Protein AF-A0A7S4FCP1-F1 (afdb_monomer_lite)

Foldseek 3Di:
DWDDWDWDDDPQQKTFLTKIKWFKWWWDQWDQDPVRDTDRDTDIDTPAIFMWTFMAHPLWTKIWTFHFDDPDDDDDDDDDDDDDPPPTDTHDTPDIFTQELPWAWDQDFQKTKIWGWDQDPVGDTDIIIMITGGPGSVVSVVVRVSNNVSHDHD

Radius of gyration: 17.84 Å; chains: 1; bounding box: 44×38×54 Å

Organism: Chrysotila carterae (NCBI:txid13221)

Secondary structure (DSSP, 8-state):
-PPPP--EE-TTSEEEEEEEEEEEEEEES-EE-TTSPEE---EEEEEEEEEEEEEEETTEEEEEEEEB---------------------B-S-SEEEEPPTT--EEEETTEEEEEEEEE-TTS-EEEEEEEEE-SSHHHHHHHHHHHHHTSPP-

pLDDT: mean 82.01, std 18.93, range [35.5, 98.06]

Sequence (154 aa):
SGGVGAAGSGADGTDVVWSGEVKLSVYRTEKRNEEGGVSTEAGWKPIGKGQLRLLRQDDVPFLEFRPVVSEGGSASNEAEDEMSAARTRYGRPVVAARLLPSTTFTVTRKSVQTKLVQADASGKPSLSLYNIPQPSAEQAEQFASLARSCVPAS

Structure (mmCIF, N/CA/C/O backbone):
data_AF-A0A7S4FCP1-F1
#
_entry.id   AF-A0A7S4FCP1-F1
#
loop_
_atom_site.group_PDB
_atom_site.id
_atom_site.type_symbol
_atom_site.label_atom_id
_atom_site.label_alt_id
_atom_site.label_comp_id
_atom_site.label_asym_id
_atom_site.label_entity_id
_atom_site.label_seq_id
_atom_site.pdbx_PDB_ins_code
_atom_site.Cartn_x
_atom_site.Cartn_y
_atom_site.Cartn_z
_atom_site.occupancy
_atom_site.B_iso_or_equiv
_atom_site.auth_seq_id
_atom_site.auth_comp_id
_atom_site.auth_asym_id
_atom_site.auth_atom_id
_atom_site.pdbx_PDB_model_num
ATOM 1 N N . SER A 1 1 ? 6.201 13.832 -12.226 1.00 36.06 1 SER A N 1
ATOM 2 C CA . SER A 1 1 ? 4.748 13.822 -12.473 1.00 36.06 1 SER A CA 1
ATOM 3 C C . SER A 1 1 ? 4.108 12.844 -11.500 1.00 36.06 1 SER A C 1
ATOM 5 O O . SER A 1 1 ? 4.285 11.644 -11.648 1.00 36.06 1 SER A O 1
ATOM 7 N N . GLY A 1 2 ? 3.511 13.356 -10.420 1.00 35.50 2 GLY A N 1
ATOM 8 C CA . GLY A 1 2 ? 2.744 12.568 -9.448 1.00 35.50 2 GLY A CA 1
ATOM 9 C C . GLY A 1 2 ? 1.261 12.701 -9.776 1.00 35.50 2 GLY A C 1
ATOM 10 O O . GLY A 1 2 ? 0.811 13.812 -10.045 1.00 35.50 2 GLY A O 1
ATOM 11 N N . GLY A 1 3 ? 0.552 11.577 -9.863 1.00 37.91 3 GLY A N 1
ATOM 12 C CA . GLY A 1 3 ? -0.822 11.526 -10.360 1.00 37.91 3 GLY A CA 1
ATOM 13 C C . GLY A 1 3 ? -1.849 11.984 -9.326 1.00 37.91 3 GLY A C 1
ATOM 14 O O . GLY A 1 3 ? -1.793 11.577 -8.169 1.00 37.91 3 GLY A O 1
ATOM 15 N N . VAL A 1 4 ? -2.799 12.802 -9.777 1.00 49.97 4 VAL A N 1
ATOM 16 C CA . VAL A 1 4 ? -4.058 13.088 -9.080 1.00 49.97 4 VAL A CA 1
ATOM 17 C C . VAL A 1 4 ? -4.919 11.825 -9.155 1.00 49.97 4 VAL A C 1
ATOM 19 O O . VAL A 1 4 ? -5.032 11.228 -10.226 1.00 49.97 4 VAL A O 1
ATOM 22 N N . GLY A 1 5 ? -5.472 11.380 -8.026 1.00 48.81 5 GLY A N 1
ATOM 23 C CA . GLY A 1 5 ? -6.284 10.167 -7.976 1.00 48.81 5 GLY A CA 1
ATOM 24 C C . GLY A 1 5 ? -7.587 10.311 -8.759 1.00 48.81 5 GLY A C 1
ATOM 25 O O . GLY A 1 5 ? -8.299 11.288 -8.554 1.00 48.81 5 GLY A O 1
ATOM 26 N N . ALA A 1 6 ? -7.914 9.348 -9.622 1.00 59.66 6 ALA A N 1
ATOM 27 C CA . ALA A 1 6 ? -9.206 9.284 -10.311 1.00 59.66 6 ALA A CA 1
ATOM 28 C C . ALA A 1 6 ? -10.035 8.098 -9.791 1.00 59.66 6 ALA A C 1
ATOM 30 O O . ALA A 1 6 ? -9.498 6.999 -9.626 1.00 59.66 6 ALA A O 1
ATOM 31 N N . ALA A 1 7 ? -11.324 8.331 -9.539 1.00 61.00 7 ALA A N 1
ATOM 32 C CA . ALA A 1 7 ? -12.315 7.299 -9.237 1.00 61.00 7 ALA A CA 1
ATOM 33 C C . ALA A 1 7 ? -13.094 6.921 -10.511 1.00 61.00 7 ALA A C 1
ATOM 35 O O . ALA A 1 7 ? -13.231 7.746 -11.416 1.00 61.00 7 ALA A O 1
ATOM 36 N N . GLY A 1 8 ? -13.606 5.693 -10.591 1.00 59.56 8 GLY A N 1
ATOM 37 C CA . GLY A 1 8 ? -14.436 5.239 -11.713 1.00 59.56 8 GLY A CA 1
ATOM 38 C C . GLY A 1 8 ? -14.958 3.813 -11.529 1.00 59.56 8 GLY A C 1
ATOM 39 O O . GLY A 1 8 ? -14.290 2.994 -10.905 1.00 59.56 8 GLY A O 1
ATOM 40 N N . SER A 1 9 ? -16.135 3.505 -12.071 1.00 55.12 9 SER A N 1
ATOM 41 C CA . SER A 1 9 ? -16.726 2.158 -12.014 1.00 55.12 9 SER A CA 1
ATOM 42 C C . SER A 1 9 ? -16.287 1.314 -13.214 1.00 55.12 9 SER A C 1
ATOM 44 O O . SER A 1 9 ? -16.373 1.758 -14.361 1.00 55.12 9 SER A O 1
ATOM 46 N N . GLY A 1 10 ? -15.774 0.109 -12.957 1.00 54.91 10 GLY A N 1
ATOM 47 C CA . GLY A 1 10 ? -15.446 -0.887 -13.980 1.00 54.91 10 GLY A CA 1
ATOM 48 C C . GLY A 1 10 ? -16.663 -1.730 -14.374 1.00 54.91 10 GLY A C 1
ATOM 49 O O . GLY A 1 10 ? -17.601 -1.878 -13.599 1.00 54.91 10 GLY A O 1
ATOM 50 N N . ALA A 1 11 ? -16.633 -2.321 -15.572 1.00 51.75 11 ALA A N 1
ATOM 51 C CA . ALA A 1 11 ? -17.721 -3.149 -16.107 1.00 51.75 11 ALA A CA 1
ATOM 52 C C . ALA A 1 11 ? -17.953 -4.476 -15.343 1.00 51.75 11 ALA A C 1
ATOM 54 O O . ALA A 1 11 ? -18.985 -5.111 -15.533 1.00 51.75 11 ALA A O 1
ATOM 55 N N . ASP A 1 12 ? -17.031 -4.861 -14.453 1.00 63.84 12 ASP A N 1
ATOM 56 C CA . ASP A 1 12 ? -16.991 -6.169 -13.780 1.00 63.84 12 ASP A CA 1
ATOM 57 C C . ASP A 1 12 ? -17.375 -6.107 -12.284 1.00 63.84 12 ASP A C 1
ATOM 59 O O . ASP A 1 12 ? -16.840 -6.861 -11.473 1.00 63.84 12 ASP A O 1
ATOM 63 N N . GLY A 1 13 ? -18.218 -5.152 -11.867 1.00 71.38 13 GLY A N 1
ATOM 64 C CA . GLY A 1 13 ? -18.604 -4.997 -10.448 1.00 71.38 13 GLY A CA 1
ATOM 65 C C . GLY A 1 13 ? -17.465 -4.521 -9.532 1.00 71.38 13 GLY A C 1
ATOM 66 O O . GLY A 1 13 ? -17.532 -4.655 -8.311 1.00 71.38 13 GLY A O 1
ATOM 67 N N . THR A 1 14 ? -16.396 -3.979 -10.125 1.00 84.56 14 THR A N 1
ATOM 68 C CA . THR A 1 14 ? -15.257 -3.401 -9.406 1.00 84.56 14 THR A CA 1
ATOM 69 C C . THR A 1 14 ? -15.291 -1.880 -9.502 1.00 84.56 14 THR A C 1
ATOM 71 O O . THR A 1 14 ? -15.054 -1.312 -10.570 1.00 84.56 14 THR A O 1
ATOM 74 N N . ASP A 1 15 ? -15.508 -1.216 -8.375 1.00 90.00 15 ASP A N 1
ATOM 75 C CA . ASP A 1 15 ? -15.419 0.232 -8.241 1.00 90.00 15 ASP A CA 1
ATOM 76 C C . ASP A 1 15 ? -14.000 0.659 -7.869 1.00 90.00 15 ASP A C 1
ATOM 78 O O . ASP A 1 15 ? -13.424 0.225 -6.869 1.00 90.00 15 ASP A O 1
ATOM 82 N N . VAL A 1 16 ? -13.418 1.554 -8.664 1.00 92.38 16 VAL A N 1
ATOM 83 C CA . VAL A 1 16 ? -12.145 2.199 -8.350 1.00 92.38 16 VAL A CA 1
ATOM 84 C C . VAL A 1 16 ? -12.430 3.399 -7.457 1.00 92.38 16 VAL A C 1
ATOM 86 O O . VAL A 1 16 ? -12.902 4.434 -7.923 1.00 92.38 16 VAL A O 1
ATOM 89 N N . VAL A 1 17 ? -12.105 3.271 -6.172 1.00 94.25 17 VAL A N 1
ATOM 90 C CA . VAL A 1 17 ? -12.215 4.355 -5.185 1.00 94.25 17 VAL A CA 1
ATOM 91 C C . VAL A 1 17 ? -11.097 5.377 -5.386 1.00 94.25 17 VAL A C 1
ATOM 93 O O . VAL A 1 17 ? -11.301 6.581 -5.252 1.00 94.25 17 VAL A O 1
ATOM 96 N N . TRP A 1 18 ? -9.896 4.899 -5.710 1.00 95.19 18 TRP A N 1
ATOM 97 C CA . TRP A 1 18 ? -8.737 5.742 -5.980 1.00 95.19 18 TRP A CA 1
ATOM 98 C C . TRP A 1 18 ? -7.741 5.010 -6.872 1.00 95.19 18 TRP A C 1
ATOM 100 O O . TRP A 1 18 ? -7.559 3.801 -6.747 1.00 95.19 18 TRP A O 1
ATOM 110 N N . SER A 1 19 ? -7.041 5.741 -7.734 1.00 94.31 19 SER A N 1
ATOM 111 C CA . SER A 1 19 ? -5.955 5.203 -8.552 1.00 94.31 19 SER A CA 1
ATOM 112 C C . SER A 1 19 ? -4.866 6.247 -8.767 1.00 94.31 19 SER A C 1
ATOM 114 O O . SER A 1 19 ? -5.172 7.341 -9.227 1.00 94.31 19 SER A O 1
ATOM 116 N N . GLY A 1 20 ? -3.598 5.891 -8.560 1.00 93.12 20 GLY A N 1
ATOM 117 C CA . GLY A 1 20 ? -2.463 6.781 -8.816 1.00 93.12 20 GLY A CA 1
ATOM 118 C C . GLY A 1 20 ? -1.154 6.044 -9.097 1.00 93.12 20 GLY A C 1
ATOM 119 O O . GLY A 1 20 ? -0.951 4.909 -8.666 1.00 93.12 20 GLY A O 1
ATOM 120 N N . GLU A 1 21 ? -0.245 6.693 -9.829 1.00 94.56 21 GLU A N 1
ATOM 121 C CA . GLU A 1 21 ? 1.108 6.171 -10.043 1.00 94.56 21 GLU A CA 1
ATOM 122 C C . GLU A 1 21 ? 1.983 6.379 -8.799 1.00 94.56 21 GLU A C 1
ATOM 124 O O . GLU A 1 21 ? 2.157 7.507 -8.333 1.00 94.56 21 GLU A O 1
ATOM 129 N N . VAL A 1 22 ? 2.606 5.308 -8.304 1.00 95.44 22 VAL A N 1
ATOM 130 C CA . VAL A 1 22 ? 3.502 5.341 -7.136 1.00 95.44 22 VAL A CA 1
ATOM 131 C C . VAL A 1 22 ? 4.758 4.499 -7.363 1.00 95.44 22 VAL A C 1
ATOM 133 O O . VAL A 1 22 ? 4.809 3.630 -8.236 1.00 95.44 22 VAL A O 1
ATOM 136 N N . LYS A 1 23 ? 5.789 4.742 -6.546 1.00 95.94 23 LYS A N 1
ATOM 137 C CA . LYS A 1 23 ? 6.962 3.863 -6.415 1.00 95.94 23 LYS A CA 1
ATOM 138 C C . LYS A 1 23 ? 6.818 3.035 -5.141 1.00 95.94 23 LYS A C 1
ATOM 140 O O . LYS A 1 23 ? 7.198 3.501 -4.070 1.00 95.94 23 LYS A O 1
ATOM 145 N N . LEU A 1 24 ? 6.238 1.845 -5.250 1.00 96.88 24 LEU A N 1
ATOM 146 C CA . LEU A 1 24 ? 5.937 1.004 -4.093 1.00 96.88 24 LEU A CA 1
ATOM 147 C C . LEU A 1 24 ? 7.204 0.308 -3.577 1.00 96.88 24 LEU A C 1
ATOM 149 O O . LEU A 1 24 ? 8.024 -0.178 -4.363 1.00 96.88 24 LEU A O 1
ATOM 153 N N . SER A 1 25 ? 7.353 0.223 -2.257 1.00 96.50 25 SER A N 1
ATOM 154 C CA . SER A 1 25 ? 8.386 -0.583 -1.602 1.00 96.50 25 SER A CA 1
ATOM 155 C C . SER A 1 25 ? 7.806 -1.443 -0.482 1.00 96.50 25 SER A C 1
ATOM 157 O O . SER A 1 25 ? 6.757 -1.133 0.081 1.00 96.50 25 SER A O 1
ATOM 159 N N . VAL A 1 26 ? 8.506 -2.530 -0.163 1.00 94.94 26 VAL A N 1
ATOM 160 C CA . VAL A 1 26 ? 8.175 -3.461 0.921 1.00 94.94 26 VAL A CA 1
ATOM 161 C C . VAL A 1 26 ? 9.355 -3.577 1.876 1.00 94.94 26 VAL A C 1
ATOM 163 O O . VAL A 1 26 ? 10.511 -3.603 1.447 1.00 94.94 26 VAL A O 1
ATOM 166 N N . TYR A 1 27 ? 9.085 -3.610 3.173 1.00 93.50 27 TYR A N 1
ATOM 167 C CA . TYR A 1 27 ? 10.103 -3.847 4.185 1.00 93.50 27 TYR A CA 1
ATOM 168 C C . TYR A 1 27 ? 10.410 -5.342 4.247 1.00 93.50 27 TYR A C 1
ATOM 170 O O . TYR A 1 27 ? 9.503 -6.154 4.425 1.00 93.50 27 TYR A O 1
ATOM 178 N N . ARG A 1 28 ? 11.683 -5.709 4.095 1.00 87.38 28 ARG A N 1
ATOM 179 C CA . ARG A 1 28 ? 12.151 -7.089 4.247 1.00 87.38 28 ARG A CA 1
ATOM 180 C C . ARG A 1 28 ? 13.093 -7.172 5.432 1.00 87.38 28 ARG A C 1
ATOM 182 O O . ARG A 1 28 ? 13.909 -6.277 5.623 1.00 87.38 28 ARG A O 1
ATOM 189 N N . THR A 1 29 ? 12.976 -8.249 6.196 1.00 79.38 29 THR A N 1
ATOM 190 C CA . THR A 1 29 ? 13.878 -8.591 7.304 1.00 79.38 29 THR A CA 1
ATOM 191 C C . THR A 1 29 ? 14.945 -9.600 6.890 1.00 79.38 29 THR A C 1
ATOM 193 O O . THR A 1 29 ? 15.901 -9.797 7.627 1.00 79.38 29 THR A O 1
ATOM 196 N N . GLU A 1 30 ? 14.804 -10.211 5.712 1.00 74.38 30 GLU A N 1
ATOM 197 C CA . GLU A 1 30 ? 15.655 -11.293 5.221 1.00 74.38 30 GLU A CA 1
ATOM 198 C C . GLU A 1 30 ? 16.158 -11.000 3.801 1.00 74.38 30 GLU A C 1
ATOM 200 O O . GLU A 1 30 ? 15.406 -10.558 2.921 1.00 74.38 30 GLU A O 1
ATOM 205 N N . LYS A 1 31 ? 17.442 -11.275 3.564 1.00 66.69 31 LYS A N 1
ATOM 206 C CA . LYS A 1 31 ? 18.100 -11.248 2.258 1.00 66.69 31 LYS A CA 1
ATOM 207 C C . LYS A 1 31 ? 18.788 -12.591 2.045 1.00 66.69 31 LYS A C 1
ATOM 209 O O . LYS A 1 31 ? 19.538 -13.045 2.899 1.00 66.69 31 LYS A O 1
ATOM 214 N N . ARG A 1 32 ? 18.551 -13.231 0.901 1.00 63.03 32 ARG A N 1
ATOM 215 C CA . ARG A 1 32 ? 19.330 -14.409 0.503 1.00 63.03 32 ARG A CA 1
ATOM 216 C C . ARG A 1 32 ? 20.684 -13.923 -0.017 1.00 63.03 32 ARG A C 1
ATOM 218 O O . ARG A 1 32 ? 20.706 -13.061 -0.897 1.00 63.03 32 ARG A O 1
ATOM 225 N N . ASN A 1 33 ? 21.781 -14.390 0.566 1.00 69.75 33 ASN A N 1
ATOM 226 C CA . ASN A 1 33 ? 23.128 -14.111 0.075 1.00 69.75 33 ASN A CA 1
ATOM 227 C C . ASN A 1 33 ? 23.442 -14.989 -1.158 1.00 69.75 33 ASN A C 1
ATOM 229 O O . ASN A 1 33 ? 22.669 -15.885 -1.507 1.00 69.75 33 ASN A O 1
ATOM 233 N N . GLU A 1 34 ? 24.558 -14.709 -1.834 1.00 65.00 34 GLU A N 1
ATOM 234 C CA . GLU A 1 34 ? 24.984 -15.423 -3.053 1.00 65.00 34 GLU A CA 1
ATOM 235 C C . GLU A 1 34 ? 25.313 -16.907 -2.797 1.00 65.00 34 GLU A C 1
ATOM 237 O O . GLU A 1 34 ? 25.280 -17.717 -3.717 1.00 65.00 34 GLU A O 1
ATOM 242 N N . GLU A 1 35 ? 25.526 -17.282 -1.535 1.00 73.94 35 GLU A N 1
ATOM 243 C CA . GLU A 1 35 ? 25.784 -18.653 -1.078 1.00 73.94 35 GLU A CA 1
ATOM 244 C C . GLU A 1 35 ? 24.500 -19.397 -0.648 1.00 73.94 35 GLU A C 1
ATOM 246 O O . GLU A 1 35 ? 24.557 -20.521 -0.155 1.00 73.94 35 GLU A O 1
ATOM 251 N N . GLY A 1 36 ? 23.319 -18.786 -0.812 1.00 63.03 36 GLY A N 1
ATOM 252 C CA . GLY A 1 36 ? 22.025 -19.383 -0.458 1.00 63.03 36 GLY A CA 1
ATOM 253 C C . GLY A 1 36 ? 21.632 -19.287 1.025 1.00 63.03 36 GLY A C 1
ATOM 254 O O . GLY A 1 36 ? 20.515 -19.671 1.381 1.00 63.03 36 GLY A O 1
ATOM 255 N N . GLY A 1 37 ? 22.491 -18.729 1.877 1.00 64.06 37 GLY A N 1
ATOM 256 C CA . GLY A 1 37 ? 22.213 -18.386 3.270 1.00 64.06 37 GLY A CA 1
ATOM 257 C C . GLY A 1 37 ? 21.273 -17.183 3.416 1.00 64.06 37 GLY A C 1
ATOM 258 O O . GLY A 1 37 ? 21.254 -16.268 2.593 1.00 64.06 37 GLY A O 1
ATOM 259 N N . VAL A 1 38 ? 20.464 -17.178 4.475 1.00 65.56 38 VAL A N 1
ATOM 260 C CA . VAL A 1 38 ? 19.589 -16.048 4.818 1.00 65.56 38 VAL A CA 1
ATOM 261 C C . VAL A 1 38 ? 20.346 -15.123 5.768 1.00 65.56 38 VAL A C 1
ATOM 263 O O . VAL A 1 38 ? 20.703 -15.531 6.869 1.00 65.56 38 VAL A O 1
ATOM 266 N N . SER A 1 39 ? 20.603 -13.884 5.350 1.00 66.81 39 SER A N 1
ATOM 267 C CA . SER A 1 39 ? 21.127 -12.826 6.214 1.00 66.81 39 SER A CA 1
ATOM 268 C C . SER A 1 39 ? 20.021 -11.847 6.611 1.00 66.81 39 SER A C 1
ATOM 270 O O . SER A 1 39 ? 19.143 -11.496 5.816 1.00 66.81 39 SER A O 1
ATOM 272 N N . THR A 1 40 ? 20.056 -11.393 7.862 1.00 58.78 40 THR A N 1
ATOM 273 C CA . THR A 1 40 ? 19.062 -10.475 8.432 1.00 58.78 40 THR A CA 1
ATOM 274 C C . THR A 1 40 ? 19.411 -9.024 8.086 1.00 58.78 40 THR A C 1
ATOM 276 O O . THR A 1 40 ? 19.862 -8.255 8.929 1.00 58.78 40 THR A O 1
ATOM 279 N N . GLU A 1 41 ? 19.271 -8.635 6.818 1.00 66.25 41 GLU A N 1
ATOM 280 C CA . GLU A 1 41 ? 19.482 -7.247 6.382 1.00 66.25 41 GLU A CA 1
ATOM 281 C C . GLU A 1 41 ? 18.127 -6.530 6.293 1.00 66.25 41 GLU A C 1
ATOM 283 O O . GLU A 1 41 ? 17.436 -6.581 5.271 1.00 66.25 41 GLU A O 1
ATOM 288 N N . ALA A 1 42 ? 17.722 -5.891 7.392 1.00 79.75 42 ALA A N 1
ATOM 289 C CA . ALA A 1 42 ? 16.432 -5.223 7.481 1.00 79.75 42 ALA A CA 1
ATOM 290 C C . ALA A 1 42 ? 16.411 -3.931 6.645 1.00 79.75 42 ALA A C 1
ATOM 292 O O . ALA A 1 42 ? 17.250 -3.046 6.821 1.00 79.75 42 ALA A O 1
ATOM 293 N N . GLY A 1 43 ? 15.441 -3.785 5.738 1.00 90.12 43 GLY A N 1
ATOM 294 C CA . GLY A 1 43 ? 15.347 -2.577 4.922 1.00 90.12 43 GLY A CA 1
ATOM 295 C C . GLY A 1 43 ? 14.219 -2.553 3.899 1.00 90.12 43 GLY A C 1
ATOM 296 O O . GLY A 1 43 ? 13.596 -3.563 3.572 1.00 90.12 43 GLY A O 1
ATOM 297 N N . TRP A 1 44 ? 13.975 -1.359 3.358 1.00 92.50 44 TRP A N 1
ATOM 298 C CA . TRP A 1 44 ? 13.014 -1.146 2.279 1.00 92.50 44 TRP A CA 1
ATOM 299 C C . TRP A 1 44 ? 13.577 -1.647 0.951 1.00 92.50 44 TRP A C 1
ATOM 301 O O . TRP A 1 44 ? 14.635 -1.198 0.507 1.00 92.50 44 TRP A O 1
ATOM 311 N N . LYS A 1 45 ? 12.850 -2.547 0.289 1.00 92.38 45 LYS A N 1
ATOM 312 C CA . LYS A 1 45 ? 13.171 -3.037 -1.053 1.00 92.38 45 LYS A CA 1
ATOM 313 C C . LYS A 1 45 ? 12.116 -2.537 -2.045 1.00 92.38 45 LYS A C 1
ATOM 315 O O . LYS A 1 45 ? 10.920 -2.648 -1.762 1.00 92.38 45 LYS A O 1
ATOM 320 N N . PRO A 1 46 ? 12.523 -1.947 -3.181 1.00 92.81 46 PRO A N 1
ATOM 321 C CA . PRO A 1 46 ? 11.574 -1.469 -4.175 1.00 92.81 46 PRO A CA 1
ATOM 322 C C . PRO A 1 46 ? 10.836 -2.652 -4.809 1.00 92.81 46 PRO A C 1
ATOM 324 O O . PRO A 1 46 ? 11.449 -3.661 -5.146 1.00 92.81 46 PRO A O 1
ATOM 327 N N . ILE A 1 47 ? 9.526 -2.503 -4.988 1.00 92.62 47 ILE A N 1
ATOM 328 C CA . ILE A 1 47 ? 8.723 -3.378 -5.852 1.00 92.62 47 ILE A CA 1
ATOM 329 C C . ILE A 1 47 ? 8.763 -2.832 -7.279 1.00 92.62 47 ILE A C 1
ATOM 331 O O . ILE A 1 47 ? 8.941 -3.588 -8.226 1.00 92.62 47 ILE A O 1
ATOM 335 N N . GLY A 1 48 ? 8.644 -1.510 -7.432 1.00 92.88 48 GLY A N 1
ATOM 336 C CA . GLY A 1 48 ? 8.752 -0.838 -8.724 1.00 92.88 48 GLY A CA 1
ATOM 337 C C . GLY A 1 48 ? 7.883 0.411 -8.823 1.00 92.88 48 GLY A C 1
ATOM 338 O O . GLY A 1 48 ? 7.215 0.803 -7.862 1.00 92.88 48 GLY A O 1
ATOM 339 N N . LYS A 1 49 ? 7.893 1.041 -10.003 1.00 95.50 49 LYS A N 1
ATOM 340 C CA . LYS A 1 49 ? 6.899 2.055 -10.381 1.00 95.50 49 LYS A CA 1
ATOM 341 C C . LYS A 1 49 ? 5.666 1.341 -10.940 1.00 95.50 49 LYS A C 1
ATOM 343 O O . LYS A 1 49 ? 5.806 0.405 -11.723 1.00 95.50 49 LYS A O 1
ATOM 348 N N . GLY A 1 50 ? 4.476 1.780 -10.559 1.00 95.12 50 GLY A N 1
ATOM 349 C CA . GLY A 1 50 ? 3.231 1.161 -11.001 1.00 95.12 50 GLY A CA 1
ATOM 350 C C . GLY A 1 50 ? 2.002 1.966 -10.623 1.00 95.12 50 GLY A C 1
ATOM 351 O O . GLY A 1 50 ? 2.108 2.999 -9.959 1.00 95.12 50 GLY A O 1
ATOM 352 N N . GLN A 1 51 ? 0.846 1.468 -11.039 1.00 96.12 51 GLN A N 1
ATOM 353 C CA . GLN A 1 51 ? -0.454 1.960 -10.618 1.00 96.12 51 GLN A CA 1
ATOM 354 C C . GLN A 1 51 ? -0.834 1.292 -9.303 1.00 96.12 51 GLN A C 1
ATOM 356 O O . GLN A 1 51 ? -0.926 0.067 -9.230 1.00 96.12 51 GLN A O 1
ATOM 361 N N . LEU A 1 52 ? -1.071 2.094 -8.276 1.00 97.00 52 LEU A N 1
ATOM 362 C CA . LEU A 1 52 ? -1.735 1.662 -7.058 1.00 97.00 52 LEU A CA 1
ATOM 363 C C . LEU A 1 52 ? -3.216 2.013 -7.170 1.00 97.00 52 LEU A C 1
ATOM 365 O O . LEU A 1 52 ? -3.555 3.115 -7.604 1.00 97.00 52 LEU A O 1
ATOM 369 N N . ARG A 1 53 ? -4.086 1.088 -6.778 1.00 96.12 53 ARG A N 1
ATOM 370 C CA . ARG A 1 53 ? -5.534 1.246 -6.818 1.00 96.12 53 ARG A CA 1
ATOM 371 C C . ARG A 1 53 ? -6.147 0.823 -5.494 1.00 96.12 53 ARG A C 1
ATOM 373 O O . ARG A 1 53 ? -5.808 -0.228 -4.955 1.00 96.12 53 ARG A O 1
ATOM 380 N N . LEU A 1 54 ? -7.050 1.652 -4.995 1.00 96.38 54 LEU A N 1
ATOM 381 C CA . LEU A 1 54 ? -7.989 1.308 -3.941 1.00 96.38 54 LEU A CA 1
ATOM 382 C C . LEU A 1 54 ? -9.298 0.946 -4.632 1.00 96.38 54 LEU A C 1
ATOM 384 O O . LEU A 1 54 ? -9.852 1.762 -5.371 1.00 96.38 54 LEU A O 1
ATOM 388 N N . LEU A 1 55 ? -9.739 -0.287 -4.444 1.00 94.88 55 LEU A N 1
ATOM 389 C CA . LEU A 1 55 ? -10.858 -0.877 -5.166 1.00 94.88 55 LEU A CA 1
ATOM 390 C C . LEU A 1 55 ? -11.926 -1.345 -4.175 1.00 94.88 55 LEU A C 1
ATOM 392 O O . LEU A 1 55 ? -11.603 -1.694 -3.039 1.00 94.88 55 LEU A O 1
ATOM 396 N N . ARG A 1 56 ? -13.175 -1.417 -4.626 1.00 93.06 56 ARG A N 1
ATOM 397 C CA . ARG A 1 56 ? -14.241 -2.215 -4.021 1.00 93.06 56 ARG A CA 1
ATOM 398 C C . ARG A 1 56 ? -14.748 -3.200 -5.058 1.00 93.06 56 ARG A C 1
ATOM 400 O O . ARG A 1 56 ? -15.131 -2.787 -6.141 1.00 93.06 56 ARG A O 1
ATOM 407 N N . GLN A 1 57 ? -14.725 -4.481 -4.734 1.00 89.88 57 GLN A N 1
ATOM 408 C CA . GLN A 1 57 ? -15.273 -5.538 -5.576 1.00 89.88 57 GLN A CA 1
ATOM 409 C C . GLN A 1 57 ? -16.315 -6.278 -4.748 1.00 89.88 57 GLN A C 1
ATOM 411 O O . GLN A 1 57 ? -15.962 -6.815 -3.699 1.00 89.88 57 GLN A O 1
ATOM 416 N N . ASP A 1 58 ? -17.575 -6.257 -5.185 1.00 87.56 58 ASP A N 1
ATOM 417 C CA . ASP A 1 58 ? -18.699 -6.857 -4.449 1.00 87.56 58 ASP A CA 1
ATOM 418 C C . ASP A 1 58 ? -18.723 -6.419 -2.964 1.00 87.56 58 ASP A C 1
ATOM 420 O O . ASP A 1 58 ? -18.735 -7.241 -2.050 1.00 87.56 58 ASP A O 1
ATOM 424 N N . ASP A 1 59 ? -18.612 -5.104 -2.722 1.00 85.62 59 ASP A N 1
ATOM 425 C CA . ASP A 1 59 ? -18.468 -4.455 -1.400 1.00 85.62 59 ASP A CA 1
ATOM 426 C C . ASP A 1 59 ? -17.216 -4.823 -0.583 1.00 85.62 59 ASP A C 1
ATOM 428 O O . ASP A 1 59 ? -16.987 -4.284 0.506 1.00 85.62 59 ASP A O 1
ATOM 432 N N . VAL A 1 60 ? -16.335 -5.672 -1.109 1.00 90.81 60 VAL A N 1
ATOM 433 C CA . VAL A 1 60 ? -15.076 -6.023 -0.458 1.00 90.81 60 VAL A CA 1
ATOM 434 C C . VAL A 1 60 ? -13.978 -5.035 -0.876 1.00 90.81 60 VAL A C 1
ATOM 436 O O . VAL A 1 60 ? -13.656 -4.931 -2.060 1.00 90.81 60 VAL A O 1
ATOM 439 N N . PRO A 1 61 ? -13.365 -4.302 0.071 1.00 94.69 61 PRO A N 1
ATOM 440 C CA . PRO A 1 61 ? -12.305 -3.348 -0.230 1.00 94.69 61 PRO A CA 1
ATOM 441 C C . PRO A 1 61 ? -10.948 -4.038 -0.446 1.00 94.69 61 PRO A C 1
ATOM 443 O O . PRO A 1 61 ? -10.541 -4.907 0.334 1.00 94.69 61 PRO A O 1
ATOM 446 N N . PHE A 1 62 ? -10.205 -3.597 -1.461 1.00 95.06 62 PHE A N 1
ATOM 447 C CA . PHE A 1 62 ? -8.876 -4.101 -1.809 1.00 95.06 62 PHE A CA 1
ATOM 448 C C . PHE A 1 62 ? -7.876 -2.975 -2.060 1.00 95.06 62 PHE A C 1
ATOM 450 O O . PHE A 1 62 ? -8.216 -1.928 -2.612 1.00 95.06 62 PHE A O 1
ATOM 457 N N . LEU A 1 63 ? -6.610 -3.242 -1.741 1.00 96.56 63 LEU A N 1
ATOM 458 C CA . LEU A 1 63 ? -5.479 -2.499 -2.281 1.00 96.56 63 LEU A CA 1
ATOM 459 C C . LEU A 1 63 ? -4.769 -3.355 -3.329 1.00 96.56 63 LEU A C 1
ATOM 461 O O . LEU A 1 63 ? -4.325 -4.471 -3.047 1.00 96.56 63 LEU A O 1
ATOM 465 N N . GLU A 1 64 ? -4.647 -2.816 -4.535 1.00 95.88 64 GLU A N 1
ATOM 466 C CA . GLU A 1 64 ? -4.029 -3.492 -5.665 1.00 95.88 64 GLU A CA 1
ATOM 467 C C . GLU A 1 64 ? -2.888 -2.644 -6.240 1.00 95.88 64 GLU A C 1
ATOM 469 O O . GLU A 1 64 ? -3.021 -1.432 -6.390 1.00 95.88 64 GLU A O 1
ATOM 474 N N . PHE A 1 65 ? -1.762 -3.265 -6.581 1.00 96.44 65 PHE A N 1
ATOM 475 C CA . PHE A 1 65 ? -0.656 -2.615 -7.277 1.00 96.44 65 PHE A CA 1
ATOM 476 C C . PHE A 1 65 ? -0.275 -3.389 -8.536 1.00 96.44 65 PHE A C 1
ATOM 478 O O . PHE A 1 65 ? 0.036 -4.585 -8.480 1.00 96.44 65 PHE A O 1
ATOM 485 N N . ARG A 1 66 ? -0.234 -2.673 -9.662 1.00 95.25 66 ARG A N 1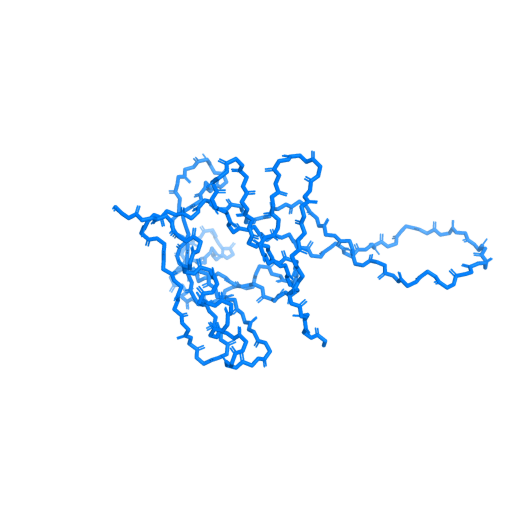
ATOM 486 C CA . ARG A 1 66 ? 0.184 -3.177 -10.973 1.00 95.25 66 ARG A CA 1
ATOM 487 C C . ARG A 1 66 ? 1.445 -2.448 -11.435 1.00 95.25 66 ARG A C 1
ATOM 489 O O . ARG A 1 66 ? 1.406 -1.225 -11.577 1.00 95.25 66 ARG A O 1
ATOM 496 N N . PRO A 1 67 ? 2.562 -3.149 -11.684 1.00 94.00 67 PRO A N 1
ATOM 497 C CA . PRO A 1 67 ? 3.790 -2.513 -12.141 1.00 94.00 67 PRO A CA 1
ATOM 498 C C . PRO A 1 67 ? 3.615 -1.950 -13.556 1.00 94.00 67 PRO A C 1
ATOM 500 O O . PRO A 1 67 ? 2.839 -2.482 -14.352 1.00 94.00 67 PRO A O 1
ATOM 503 N N . VAL A 1 68 ? 4.347 -0.885 -13.884 1.00 93.31 68 VAL A N 1
ATOM 504 C CA . VAL A 1 68 ? 4.477 -0.423 -15.274 1.00 93.31 68 VAL A CA 1
ATOM 505 C C . VAL A 1 68 ? 5.204 -1.498 -16.081 1.00 93.31 68 VAL A C 1
ATOM 507 O O . VAL A 1 68 ? 6.223 -2.024 -15.632 1.00 93.31 68 VAL A O 1
ATOM 510 N N . VAL A 1 69 ? 4.698 -1.801 -17.275 1.00 86.69 69 VAL A N 1
ATOM 511 C CA . VAL A 1 69 ? 5.381 -2.658 -18.248 1.00 86.69 69 VAL A CA 1
ATOM 512 C C . VAL A 1 69 ? 5.987 -1.750 -19.308 1.00 86.69 69 VAL A C 1
ATOM 514 O O . VAL A 1 69 ? 5.260 -1.066 -20.026 1.00 86.69 69 VAL A O 1
ATOM 517 N N . SER A 1 70 ? 7.316 -1.714 -19.388 1.00 69.88 70 SER A N 1
ATOM 518 C CA . SER A 1 70 ? 7.999 -1.090 -20.521 1.00 69.88 70 SER A CA 1
ATOM 519 C C . SER A 1 70 ? 7.815 -1.983 -21.745 1.00 69.88 70 SER A C 1
ATOM 521 O O . SER A 1 70 ? 8.115 -3.175 -21.676 1.00 69.88 70 SER A O 1
ATOM 523 N N . GLU A 1 71 ? 7.351 -1.429 -22.864 1.00 55.97 71 GLU A N 1
ATOM 524 C CA . GLU A 1 71 ? 7.424 -2.126 -24.150 1.00 55.97 71 GLU A CA 1
ATOM 525 C C . GLU A 1 71 ? 8.898 -2.190 -24.568 1.00 55.97 71 GLU A C 1
ATOM 527 O O . GLU A 1 71 ? 9.468 -1.232 -25.082 1.00 55.97 71 GLU A O 1
ATOM 532 N N . GLY A 1 72 ? 9.559 -3.300 -24.244 1.00 48.12 72 GLY A N 1
ATOM 533 C CA . GLY A 1 72 ? 10.878 -3.613 -24.779 1.00 48.12 72 GLY A CA 1
ATOM 534 C C . GLY A 1 72 ? 10.734 -3.994 -26.247 1.00 48.12 72 GLY A C 1
ATOM 535 O O . GLY A 1 72 ? 10.076 -4.985 -26.558 1.00 48.12 72 GLY A O 1
ATOM 536 N N . GLY A 1 73 ? 11.322 -3.183 -27.127 1.00 41.69 73 GLY A N 1
ATOM 537 C CA . GLY A 1 73 ? 11.279 -3.348 -28.574 1.00 41.69 73 GLY A CA 1
ATOM 538 C C . GLY A 1 73 ? 11.676 -4.745 -29.055 1.00 41.69 73 GLY A C 1
ATOM 539 O O . GLY A 1 73 ? 12.676 -5.319 -28.629 1.00 41.69 73 GLY A O 1
ATOM 540 N N . SER A 1 74 ? 10.895 -5.254 -30.003 1.00 36.22 74 SER A N 1
ATOM 541 C CA . SER A 1 74 ? 11.377 -6.160 -31.044 1.00 36.22 74 SER A CA 1
ATOM 542 C C . SER A 1 74 ? 11.334 -5.391 -32.362 1.00 36.22 74 SER A C 1
ATOM 544 O O . SER A 1 74 ? 10.445 -4.573 -32.581 1.00 36.22 74 SER A O 1
ATOM 546 N N . ALA A 1 75 ? 12.375 -5.582 -33.162 1.00 42.53 75 ALA A N 1
ATOM 547 C CA . ALA A 1 75 ? 12.772 -4.742 -34.279 1.00 42.53 75 ALA A CA 1
ATOM 548 C C . ALA A 1 75 ? 11.745 -4.619 -35.425 1.00 42.53 75 ALA A C 1
ATOM 550 O O . ALA A 1 75 ? 10.987 -5.544 -35.698 1.00 42.53 75 ALA A O 1
ATOM 551 N N . SER A 1 76 ? 11.883 -3.493 -36.137 1.00 40.88 76 SER A N 1
ATOM 552 C CA . SER A 1 76 ? 11.583 -3.269 -37.560 1.00 40.88 76 SER A CA 1
ATOM 553 C C . SER A 1 76 ? 10.119 -3.262 -38.011 1.00 40.88 76 SER A C 1
ATOM 555 O O . SER A 1 76 ? 9.546 -4.298 -38.323 1.00 40.88 76 SER A O 1
ATOM 557 N N . ASN A 1 77 ? 9.563 -2.065 -38.213 1.00 38.44 77 ASN A N 1
ATOM 558 C CA . ASN A 1 77 ? 9.425 -1.518 -39.568 1.00 38.44 77 ASN A CA 1
ATOM 559 C C . ASN A 1 77 ? 9.055 -0.032 -39.514 1.00 38.44 77 ASN A C 1
ATOM 561 O O . ASN A 1 77 ? 8.280 0.398 -38.662 1.00 38.44 77 ASN A O 1
ATOM 565 N N . GLU A 1 78 ? 9.638 0.730 -40.432 1.00 48.94 78 GLU A N 1
ATOM 566 C CA . GLU A 1 78 ? 9.254 2.099 -40.755 1.00 48.94 78 GLU A CA 1
ATOM 567 C C . GLU A 1 78 ? 7.768 2.161 -41.130 1.00 48.94 78 GLU A C 1
ATOM 569 O O . GLU A 1 78 ? 7.329 1.472 -42.049 1.00 48.94 78 GLU A O 1
ATOM 574 N N . ALA A 1 79 ? 7.014 2.997 -40.425 1.00 39.56 79 ALA A N 1
ATOM 575 C CA . ALA A 1 79 ? 5.893 3.748 -40.974 1.00 39.56 79 ALA A CA 1
ATOM 576 C C . ALA A 1 79 ? 5.574 4.876 -39.991 1.00 39.56 79 ALA A C 1
ATOM 578 O O . ALA A 1 79 ? 5.215 4.643 -38.837 1.00 39.56 79 ALA A O 1
ATOM 579 N N . GLU A 1 80 ? 5.794 6.098 -40.455 1.00 53.19 80 GLU A N 1
ATOM 580 C CA . GLU A 1 80 ? 5.313 7.326 -39.845 1.00 53.19 80 GLU A CA 1
ATOM 581 C C . GLU A 1 80 ? 3.791 7.243 -39.683 1.00 53.19 80 GLU A C 1
ATOM 583 O O . GLU A 1 80 ? 3.095 7.109 -40.683 1.00 53.19 80 GLU A O 1
ATOM 588 N N . ASP A 1 81 ? 3.276 7.329 -38.454 1.00 40.00 81 ASP A N 1
ATOM 589 C CA . ASP A 1 81 ? 1.990 7.987 -38.225 1.00 40.00 81 ASP A CA 1
ATOM 590 C C . ASP A 1 81 ? 1.752 8.359 -36.753 1.00 40.00 81 ASP A C 1
ATOM 592 O O . ASP A 1 81 ? 2.047 7.611 -35.821 1.00 40.00 81 ASP A O 1
ATOM 596 N N . GLU A 1 82 ? 1.211 9.564 -36.594 1.00 41.72 82 GLU A N 1
ATOM 597 C CA . GLU A 1 82 ? 0.369 10.055 -35.501 1.00 41.72 82 GLU A CA 1
ATOM 598 C C . GLU A 1 82 ? 0.776 9.825 -34.033 1.00 41.72 82 GLU A C 1
ATOM 600 O O . GLU A 1 82 ? 0.584 8.758 -33.454 1.00 41.72 82 GLU A O 1
ATOM 605 N N . MET A 1 83 ? 1.191 10.926 -33.383 1.00 43.12 83 MET A N 1
ATOM 606 C CA . MET A 1 83 ? 0.611 11.517 -32.149 1.00 43.12 83 MET A CA 1
ATOM 607 C 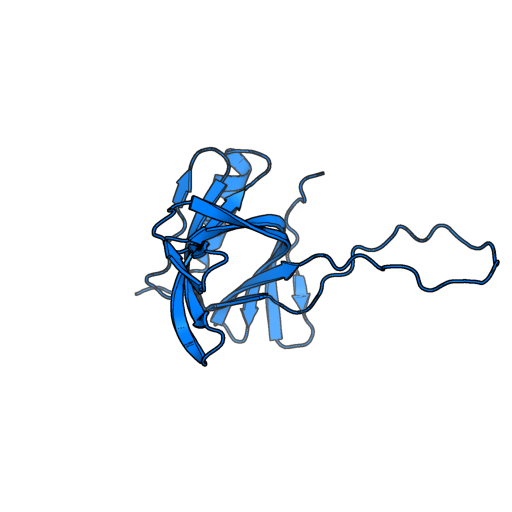C . MET A 1 83 ? -0.044 10.606 -31.081 1.00 43.12 83 MET A C 1
ATOM 609 O O . MET A 1 83 ? -0.915 11.032 -30.321 1.00 43.12 83 MET A O 1
ATOM 613 N N . SER A 1 84 ? 0.409 9.373 -30.918 1.00 40.22 84 SER A N 1
ATOM 614 C CA . SER A 1 84 ? -0.086 8.474 -29.889 1.00 40.22 84 SER A CA 1
ATOM 615 C C . SER A 1 84 ? 0.675 8.767 -28.610 1.00 40.22 84 SER A C 1
ATOM 617 O O . SER A 1 84 ? 1.761 8.239 -28.378 1.00 40.22 84 SER A O 1
ATOM 619 N N . ALA A 1 85 ? 0.117 9.646 -27.772 1.00 44.94 85 ALA A N 1
ATOM 620 C CA . ALA A 1 85 ? 0.546 9.803 -26.387 1.00 44.94 85 ALA A CA 1
ATOM 621 C C . ALA A 1 85 ? 0.724 8.404 -25.783 1.00 44.94 85 ALA A C 1
ATOM 623 O O . ALA A 1 85 ? -0.261 7.679 -25.628 1.00 44.94 85 ALA A O 1
ATOM 624 N N . ALA A 1 86 ? 1.974 8.007 -25.524 1.00 55.19 86 ALA A N 1
ATOM 625 C CA . ALA A 1 86 ? 2.324 6.672 -25.062 1.00 55.19 86 ALA A CA 1
ATOM 626 C C . ALA A 1 86 ? 1.511 6.351 -23.801 1.00 55.19 86 ALA A C 1
ATOM 628 O O . ALA A 1 86 ? 1.819 6.819 -22.703 1.00 55.19 86 ALA A O 1
ATOM 629 N N . ARG A 1 87 ? 0.407 5.611 -23.961 1.00 65.56 87 ARG A N 1
ATOM 630 C CA . ARG A 1 87 ? -0.450 5.223 -22.843 1.00 65.56 87 ARG A CA 1
ATOM 631 C C . ARG A 1 87 ? 0.358 4.262 -21.985 1.00 65.56 87 ARG A C 1
ATOM 633 O O . ARG A 1 87 ? 0.701 3.176 -22.447 1.00 65.56 87 ARG A O 1
ATOM 640 N N . THR A 1 88 ? 0.659 4.655 -20.747 1.00 77.31 88 THR A N 1
ATOM 641 C CA . THR A 1 88 ? 1.317 3.778 -19.772 1.00 77.31 88 THR A CA 1
ATOM 642 C C . THR A 1 88 ? 0.542 2.466 -19.668 1.00 77.31 88 THR A C 1
ATOM 644 O O . THR A 1 88 ? -0.634 2.464 -19.298 1.00 77.31 88 THR A O 1
ATOM 647 N N . ARG A 1 89 ? 1.197 1.346 -19.990 1.00 86.19 89 ARG A N 1
ATOM 648 C CA . ARG A 1 89 ? 0.635 0.002 -19.825 1.00 86.19 89 ARG A CA 1
ATOM 649 C C . ARG A 1 89 ? 1.019 -0.547 -18.453 1.00 86.19 89 ARG A C 1
ATOM 651 O O . ARG A 1 89 ? 2.174 -0.453 -18.033 1.00 86.19 89 ARG A O 1
ATOM 658 N N . TYR A 1 90 ? 0.049 -1.138 -17.762 1.00 90.38 90 TYR A N 1
ATOM 659 C CA . TYR A 1 90 ? 0.256 -1.779 -16.465 1.00 90.38 90 TYR A CA 1
ATOM 660 C C . TYR A 1 90 ? 0.147 -3.297 -16.597 1.00 90.38 90 TYR A C 1
ATOM 662 O O . TYR A 1 90 ? -0.712 -3.811 -17.312 1.00 90.38 90 TYR A O 1
ATOM 670 N N . GLY A 1 91 ? 1.035 -4.007 -15.908 1.00 90.12 91 GLY A N 1
ATOM 671 C CA . GLY A 1 91 ? 1.118 -5.461 -15.937 1.00 90.12 91 GLY A CA 1
ATOM 672 C C . GLY A 1 91 ? 0.083 -6.142 -15.047 1.00 90.12 91 GLY A C 1
ATOM 673 O O . GLY A 1 91 ? -0.891 -5.542 -14.584 1.00 90.12 91 GLY A O 1
ATOM 674 N N . ARG A 1 92 ? 0.321 -7.429 -14.778 1.00 89.44 92 ARG A N 1
ATOM 675 C CA . ARG A 1 92 ? -0.476 -8.198 -13.813 1.00 89.44 92 ARG A CA 1
ATOM 676 C C . ARG A 1 92 ? -0.293 -7.641 -12.393 1.00 89.44 92 ARG A C 1
ATOM 678 O O . ARG A 1 92 ? 0.803 -7.172 -12.076 1.00 89.44 92 ARG A O 1
ATOM 685 N N . PRO A 1 93 ? -1.326 -7.694 -11.534 1.00 90.88 93 PRO A N 1
ATOM 686 C CA . PRO A 1 93 ? -1.194 -7.260 -10.151 1.00 90.88 93 PRO A CA 1
ATOM 687 C C . PRO A 1 93 ? -0.160 -8.116 -9.420 1.00 90.88 93 PRO A C 1
ATOM 689 O O . PRO A 1 93 ? -0.212 -9.342 -9.462 1.00 90.88 93 PRO A O 1
ATOM 692 N N . VAL A 1 94 ? 0.784 -7.448 -8.759 1.00 91.69 94 VAL A N 1
ATOM 693 C CA . VAL A 1 94 ? 1.793 -8.087 -7.891 1.00 91.69 94 VAL A CA 1
ATOM 694 C C . VAL A 1 94 ? 1.488 -7.863 -6.413 1.00 91.69 94 VAL A C 1
ATOM 696 O O . VAL A 1 94 ? 2.021 -8.556 -5.555 1.00 91.69 94 VAL A O 1
ATOM 699 N N . VAL A 1 95 ? 0.596 -6.916 -6.119 1.00 93.00 95 VAL A N 1
ATOM 700 C CA . VAL A 1 95 ? -0.098 -6.808 -4.839 1.00 93.00 95 VAL A CA 1
ATOM 701 C C . VAL A 1 95 ? -1.583 -6.818 -5.164 1.00 93.00 95 VAL A C 1
ATOM 703 O O . VAL A 1 95 ? -2.040 -5.989 -5.941 1.00 93.00 95 VAL A O 1
ATOM 706 N N . ALA A 1 96 ? -2.325 -7.741 -4.573 1.00 92.62 96 ALA A N 1
ATOM 707 C CA . ALA A 1 96 ? -3.774 -7.685 -4.455 1.00 92.62 96 ALA A CA 1
ATOM 708 C C . ALA A 1 96 ? -4.099 -8.162 -3.038 1.00 92.62 96 ALA A C 1
ATOM 710 O O . ALA A 1 96 ? -3.852 -9.321 -2.703 1.00 92.62 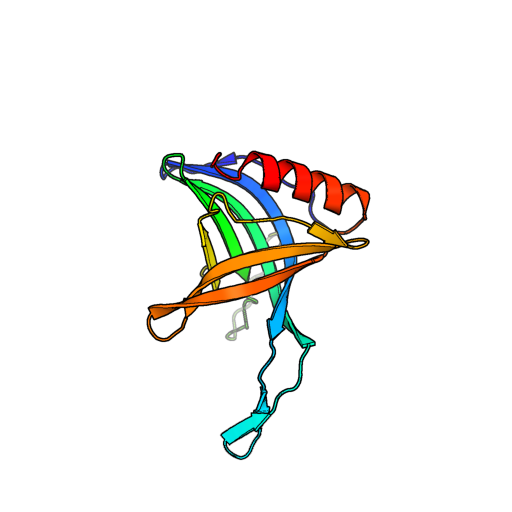96 ALA A O 1
ATOM 711 N N . ALA A 1 97 ? -4.507 -7.248 -2.164 1.00 94.81 97 ALA A N 1
ATOM 712 C CA . ALA A 1 97 ? -4.742 -7.538 -0.755 1.00 94.81 97 ALA A CA 1
ATOM 713 C C . ALA A 1 97 ? -6.111 -7.017 -0.337 1.00 94.81 97 ALA A C 1
ATOM 715 O O . ALA A 1 97 ? -6.411 -5.839 -0.535 1.00 94.81 97 ALA A O 1
ATOM 716 N N . ARG A 1 98 ? -6.922 -7.886 0.270 1.00 94.81 98 ARG A N 1
ATOM 717 C C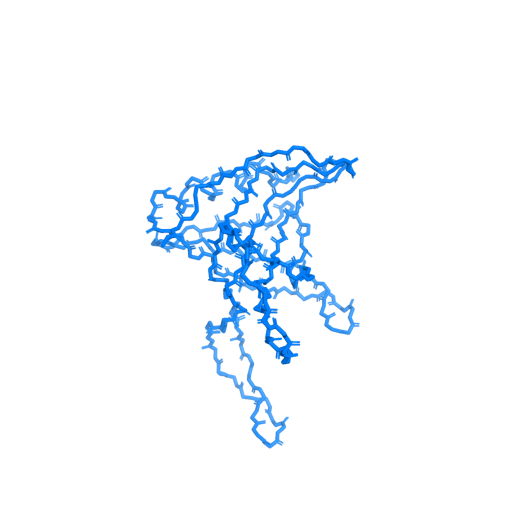A . ARG A 1 98 ? -8.164 -7.475 0.926 1.00 94.81 98 ARG A CA 1
ATOM 718 C C . ARG A 1 98 ? -7.825 -6.604 2.133 1.00 94.81 98 ARG A C 1
ATOM 720 O O . ARG A 1 98 ? -6.939 -6.961 2.911 1.00 94.81 98 ARG A O 1
ATOM 727 N N . LEU A 1 99 ? -8.545 -5.499 2.312 1.00 95.94 99 LEU A N 1
ATOM 728 C CA . LEU A 1 99 ? -8.453 -4.715 3.540 1.00 95.94 99 LEU A CA 1
ATOM 729 C C . LEU A 1 99 ? -9.259 -5.422 4.630 1.00 95.94 99 LEU A C 1
ATOM 731 O O . LEU A 1 99 ? -10.461 -5.652 4.490 1.00 95.94 99 LEU A O 1
ATOM 735 N N . LEU A 1 100 ? -8.570 -5.811 5.696 1.00 94.50 100 LEU A N 1
ATOM 736 C CA . LEU A 1 100 ? -9.164 -6.426 6.878 1.00 94.50 100 LEU A CA 1
ATOM 737 C C . LEU A 1 100 ? -9.455 -5.332 7.914 1.00 94.50 100 LEU A C 1
ATOM 739 O O . LEU A 1 100 ? -8.780 -4.305 7.877 1.00 94.50 100 LEU A O 1
ATOM 743 N N . PRO A 1 101 ? -10.356 -5.552 8.888 1.00 94.44 101 PRO A N 1
ATOM 744 C CA . PRO A 1 101 ? -10.572 -4.593 9.980 1.00 94.44 101 PRO A CA 1
ATOM 745 C C . PRO A 1 101 ? -9.289 -4.223 10.748 1.00 94.44 101 PRO A C 1
ATOM 747 O O . PRO A 1 101 ? -9.158 -3.133 11.295 1.00 94.44 101 PRO A O 1
ATOM 750 N N . SER A 1 102 ? -8.294 -5.118 10.753 1.00 92.94 102 SER A N 1
ATOM 751 C CA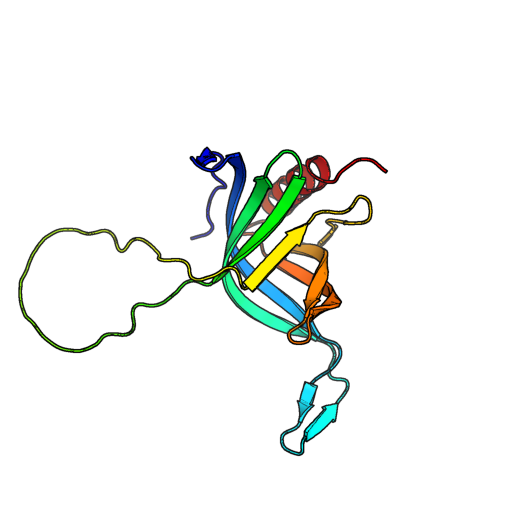 . SER A 1 102 ? -6.976 -4.896 11.356 1.00 92.94 102 SER A CA 1
ATOM 752 C C . SER A 1 102 ? -5.985 -4.128 10.468 1.00 92.94 102 SER A C 1
ATOM 754 O O . SER A 1 102 ? -4.872 -3.827 10.910 1.00 92.94 102 SER A O 1
ATOM 756 N N . THR A 1 103 ? -6.336 -3.821 9.216 1.00 96.44 103 THR A N 1
ATOM 757 C CA . THR A 1 103 ? -5.465 -3.086 8.297 1.00 96.44 103 THR A CA 1
ATOM 758 C C . THR A 1 103 ? -5.372 -1.624 8.715 1.00 96.44 103 THR A C 1
ATOM 760 O O . THR A 1 103 ? -6.366 -0.911 8.802 1.00 96.44 103 THR A O 1
ATOM 763 N N . THR A 1 104 ? -4.146 -1.149 8.924 1.00 96.19 104 THR A N 1
ATOM 764 C CA . THR A 1 104 ? -3.869 0.241 9.295 1.00 96.19 104 THR A CA 1
ATOM 765 C C . THR A 1 104 ? -3.103 0.964 8.195 1.00 96.19 104 THR A C 1
ATOM 767 O O . THR A 1 104 ? -2.282 0.374 7.489 1.00 96.19 104 THR A O 1
ATOM 770 N N . PHE A 1 105 ? -3.368 2.263 8.058 1.00 97.69 105 PHE A N 1
ATOM 771 C CA . PHE A 1 105 ? -2.633 3.171 7.180 1.00 97.69 105 PHE A CA 1
ATOM 772 C C . PHE A 1 105 ? -2.037 4.285 8.034 1.00 97.69 105 PHE A C 1
ATOM 774 O O . PHE A 1 105 ? -2.772 5.099 8.598 1.00 97.69 105 PHE A O 1
ATOM 781 N N . THR A 1 106 ? -0.714 4.329 8.136 1.00 97.88 106 THR A N 1
ATOM 782 C CA . THR A 1 106 ? 0.019 5.290 8.968 1.00 97.88 106 THR A CA 1
ATOM 783 C C . THR A 1 106 ? 0.788 6.248 8.079 1.00 97.88 106 THR A C 1
ATOM 785 O O . THR A 1 106 ? 1.577 5.818 7.241 1.00 97.88 106 THR A O 1
ATOM 788 N N . VAL A 1 107 ? 0.590 7.550 8.263 1.00 97.75 107 VAL A N 1
ATOM 789 C CA . VAL A 1 107 ? 1.365 8.555 7.533 1.00 97.75 107 VAL A CA 1
ATOM 790 C C . VAL A 1 107 ? 2.716 8.739 8.213 1.00 97.75 107 VAL A C 1
ATOM 792 O O . VAL A 1 107 ? 2.830 8.819 9.432 1.00 97.75 107 VAL A O 1
ATOM 795 N N . THR A 1 108 ? 3.780 8.764 7.419 1.00 95.69 108 THR A N 1
ATOM 796 C CA . THR A 1 108 ? 5.146 9.032 7.864 1.00 95.69 108 THR A CA 1
ATOM 797 C C . THR A 1 108 ? 5.795 9.979 6.866 1.00 95.69 108 THR A C 1
ATOM 799 O O . THR A 1 108 ? 6.217 9.578 5.778 1.00 95.69 108 THR A O 1
ATOM 802 N N . ARG A 1 109 ? 5.886 11.262 7.238 1.00 93.62 109 ARG A N 1
ATOM 803 C CA . ARG A 1 109 ? 6.329 12.356 6.357 1.00 93.62 109 ARG A CA 1
ATOM 804 C C . ARG A 1 109 ? 5.464 12.428 5.090 1.00 93.62 109 ARG A C 1
ATOM 806 O O . ARG A 1 109 ? 4.309 12.809 5.162 1.00 93.62 109 ARG A O 1
ATOM 813 N N . LYS A 1 110 ? 6.025 12.055 3.939 1.00 95.62 110 LYS A N 1
ATOM 814 C CA . LYS A 1 110 ? 5.363 12.056 2.626 1.00 95.62 110 LYS A CA 1
ATOM 815 C C . LYS A 1 110 ? 5.007 10.652 2.136 1.00 95.62 110 LYS A C 1
ATOM 817 O O . LYS A 1 110 ? 4.887 10.442 0.937 1.00 95.62 110 LYS A O 1
ATOM 822 N N . SER A 1 111 ? 4.918 9.674 3.030 1.00 96.56 111 SER A N 1
ATOM 823 C CA . SER A 1 111 ? 4.603 8.292 2.675 1.00 96.56 111 SER A CA 1
ATOM 824 C C . SER A 1 111 ? 3.503 7.744 3.565 1.00 96.56 111 SER A C 1
ATOM 826 O O . SER A 1 111 ? 3.397 8.129 4.727 1.00 96.56 111 SER A O 1
ATOM 828 N N . VAL A 1 112 ? 2.740 6.792 3.043 1.00 98.06 112 VAL A N 1
ATOM 829 C CA . VAL A 1 112 ? 1.793 5.992 3.820 1.00 98.06 112 VAL A CA 1
ATOM 830 C C . VAL A 1 112 ? 2.348 4.586 3.980 1.00 98.06 112 VAL A C 1
ATOM 832 O O . VAL A 1 112 ? 2.737 3.949 3.003 1.00 98.06 112 VAL A O 1
ATOM 835 N N . GLN A 1 113 ? 2.409 4.111 5.216 1.00 98.06 113 GLN A N 1
ATOM 836 C CA . GLN A 1 113 ? 2.826 2.761 5.557 1.00 98.06 113 GLN A CA 1
ATOM 837 C C . GLN A 1 113 ? 1.612 1.918 5.927 1.00 98.06 113 GLN A C 1
ATOM 839 O O . GLN A 1 113 ? 0.725 2.384 6.642 1.00 98.06 113 GLN A O 1
ATOM 844 N N . THR A 1 114 ? 1.565 0.679 5.446 1.00 97.88 114 THR A N 1
ATOM 845 C CA . THR A 1 114 ? 0.456 -0.238 5.732 1.00 97.88 114 THR A CA 1
ATOM 846 C C . THR A 1 114 ? 0.926 -1.683 5.785 1.00 97.88 114 THR A C 1
ATOM 848 O O . THR A 1 114 ? 1.836 -2.076 5.052 1.00 97.88 114 THR A O 1
ATOM 851 N N . LYS A 1 115 ? 0.324 -2.477 6.674 1.00 96.44 115 LYS A N 1
ATOM 852 C CA . LYS A 1 115 ? 0.562 -3.920 6.761 1.00 96.44 115 LYS A CA 1
ATOM 853 C C . LYS A 1 115 ? -0.563 -4.658 6.049 1.00 96.44 115 LYS A C 1
ATOM 855 O O . LYS A 1 115 ? -1.729 -4.470 6.389 1.00 96.44 115 LYS A O 1
ATOM 860 N N . LEU A 1 116 ? -0.203 -5.515 5.101 1.00 95.75 116 LEU A N 1
ATOM 861 C CA . LEU A 1 116 ? -1.154 -6.291 4.309 1.00 95.75 116 LEU A CA 1
ATOM 862 C C . LEU A 1 116 ? -0.836 -7.779 4.431 1.00 95.75 116 LEU A C 1
ATOM 864 O O . LEU A 1 116 ? 0.333 -8.171 4.405 1.00 95.75 116 LEU A O 1
ATOM 868 N N . VAL A 1 117 ? -1.885 -8.590 4.559 1.00 93.44 117 VAL A N 1
ATOM 869 C CA . VAL A 1 117 ? -1.796 -10.051 4.499 1.00 93.44 117 VAL A CA 1
ATOM 870 C C . VAL A 1 117 ? -2.036 -10.482 3.061 1.00 93.44 117 VAL A C 1
ATOM 872 O O . VAL A 1 117 ? -3.049 -10.115 2.466 1.00 93.44 117 VAL A O 1
ATOM 875 N N . GLN A 1 118 ? -1.110 -11.255 2.503 1.00 87.00 118 GLN A N 1
ATOM 876 C CA . GLN A 1 118 ? -1.200 -11.780 1.141 1.00 87.00 118 GLN A CA 1
ATOM 877 C C . GLN A 1 118 ? -0.688 -13.210 1.079 1.00 87.00 118 GLN A C 1
ATOM 879 O O . GLN A 1 118 ? 0.095 -13.618 1.929 1.00 87.00 118 GLN A O 1
ATOM 884 N N . ALA A 1 119 ? -1.100 -13.965 0.066 1.00 83.94 119 ALA A N 1
ATOM 885 C CA . ALA A 1 119 ? -0.474 -15.247 -0.216 1.00 83.94 119 ALA A CA 1
ATOM 886 C C . ALA A 1 119 ? 0.943 -15.022 -0.775 1.00 83.94 119 ALA A C 1
ATOM 888 O O . ALA A 1 119 ? 1.135 -14.214 -1.684 1.00 83.94 119 ALA A O 1
ATOM 889 N N . ASP A 1 120 ? 1.932 -15.719 -0.223 1.00 81.94 120 ASP A N 1
ATOM 890 C CA . ASP A 1 120 ? 3.280 -15.783 -0.776 1.00 81.94 120 ASP A CA 1
ATOM 891 C C . ASP A 1 120 ? 3.336 -16.698 -2.016 1.00 81.94 120 ASP A C 1
ATOM 893 O O . ASP A 1 120 ? 2.332 -17.265 -2.452 1.00 81.94 120 ASP A O 1
ATOM 897 N N . ALA A 1 121 ? 4.528 -16.871 -2.592 1.00 76.12 121 ALA A N 1
ATOM 898 C CA . ALA A 1 121 ? 4.727 -17.738 -3.757 1.00 76.12 121 ALA A CA 1
ATOM 899 C C . ALA A 1 121 ? 4.373 -19.220 -3.502 1.00 76.12 121 ALA A C 1
ATOM 901 O O . ALA A 1 121 ? 4.163 -19.965 -4.455 1.00 76.12 121 ALA A O 1
ATOM 902 N N . SER A 1 122 ? 4.301 -19.647 -2.237 1.00 81.12 122 SER A N 1
ATOM 903 C CA . SER A 1 122 ? 3.895 -20.997 -1.825 1.00 81.12 122 SER A CA 1
ATOM 904 C C . SER A 1 122 ? 2.403 -21.081 -1.474 1.00 81.12 122 SER A C 1
ATOM 906 O O . SER A 1 122 ? 1.947 -22.118 -0.995 1.00 81.12 122 SER A O 1
ATOM 908 N N . GLY A 1 123 ? 1.644 -19.996 -1.663 1.00 83.19 123 GLY A N 1
ATOM 909 C CA . GLY A 1 123 ? 0.231 -19.905 -1.306 1.00 83.19 123 GLY A CA 1
ATOM 910 C C . GLY A 1 123 ? -0.035 -19.698 0.189 1.00 83.19 123 GLY A C 1
ATOM 911 O O . GLY A 1 123 ? -1.194 -19.719 0.602 1.00 83.19 123 GLY A O 1
ATOM 912 N N . LYS A 1 124 ? 0.997 -19.501 1.020 1.00 87.12 124 LYS A N 1
ATOM 913 C CA . LYS A 1 124 ? 0.833 -19.305 2.467 1.00 87.12 124 LYS A CA 1
ATOM 914 C C . LYS A 1 124 ? 0.584 -17.833 2.793 1.00 87.12 124 LYS A C 1
ATOM 916 O O . LYS A 1 124 ? 1.189 -16.966 2.164 1.00 87.12 124 LYS A O 1
ATOM 921 N N . PRO A 1 125 ? -0.267 -17.518 3.784 1.00 87.44 125 PRO A N 1
ATOM 922 C CA . PRO A 1 125 ? -0.464 -16.140 4.204 1.00 87.44 125 PRO A CA 1
ATOM 923 C C . PRO A 1 125 ? 0.835 -15.573 4.790 1.00 87.44 125 PRO A C 1
ATOM 925 O O . PRO A 1 125 ? 1.447 -16.160 5.680 1.00 87.44 125 PRO A O 1
ATOM 928 N N . SER A 1 126 ? 1.223 -14.402 4.304 1.00 88.50 126 SER A N 1
ATOM 929 C CA . SER A 1 126 ? 2.392 -13.643 4.720 1.00 88.50 126 SER A CA 1
ATOM 930 C C . SER A 1 126 ? 1.987 -12.201 4.999 1.00 88.50 126 SER A C 1
ATOM 932 O O . SER A 1 126 ? 1.252 -11.581 4.228 1.00 88.50 126 SER A O 1
ATOM 934 N N . LEU A 1 127 ? 2.456 -11.670 6.128 1.00 92.00 127 LEU A N 1
ATOM 935 C CA . LEU A 1 127 ? 2.236 -10.285 6.528 1.00 92.00 127 LEU A CA 1
ATOM 936 C C . LEU A 1 127 ? 3.428 -9.441 6.078 1.00 92.00 127 LEU A C 1
ATOM 938 O O . LEU A 1 127 ? 4.545 -9.637 6.549 1.00 92.00 127 LEU A O 1
ATOM 942 N N . SER A 1 128 ? 3.184 -8.471 5.202 1.00 93.00 128 SER A N 1
ATOM 943 C CA . SER A 1 128 ? 4.222 -7.581 4.677 1.00 93.00 128 SER A CA 1
ATOM 944 C C . SER A 1 128 ? 3.915 -6.120 4.989 1.00 93.00 128 SER A C 1
ATOM 946 O O . SER A 1 128 ? 2.763 -5.688 4.935 1.00 93.00 128 SER A O 1
ATOM 948 N N . LEU A 1 129 ? 4.957 -5.351 5.322 1.00 95.69 129 LEU A N 1
ATOM 949 C CA . LEU A 1 129 ? 4.869 -3.909 5.549 1.00 95.69 129 LEU A CA 1
ATOM 950 C C . LEU A 1 129 ? 5.240 -3.165 4.264 1.00 95.69 129 LEU A C 1
ATOM 952 O O . LEU A 1 129 ? 6.370 -3.258 3.789 1.00 95.69 129 LEU A O 1
ATOM 956 N N . TYR A 1 130 ? 4.300 -2.396 3.734 1.00 97.06 130 TYR A N 1
ATOM 957 C CA . TYR A 1 130 ? 4.451 -1.606 2.519 1.00 97.06 130 TYR A CA 1
ATOM 958 C C . TYR A 1 130 ? 4.659 -0.133 2.840 1.00 97.06 130 TYR A C 1
ATOM 960 O O . TYR A 1 130 ? 4.124 0.378 3.822 1.00 97.06 130 TYR A O 1
ATOM 968 N N . ASN A 1 131 ? 5.405 0.556 1.981 1.00 97.88 131 ASN A N 1
ATOM 969 C CA . ASN A 1 131 ? 5.565 2.003 2.001 1.00 97.88 131 ASN A CA 1
ATOM 970 C C . ASN A 1 131 ? 5.160 2.578 0.640 1.00 97.88 131 ASN A C 1
ATOM 972 O O . ASN A 1 131 ? 5.690 2.184 -0.401 1.00 97.88 131 ASN A O 1
ATOM 976 N N . ILE A 1 132 ? 4.223 3.524 0.680 1.00 97.75 132 ILE A N 1
ATOM 977 C CA . ILE A 1 132 ? 3.564 4.160 -0.461 1.00 97.75 132 ILE A CA 1
ATOM 978 C C . ILE A 1 132 ? 3.941 5.647 -0.443 1.00 97.75 132 ILE A C 1
ATOM 980 O O . ILE A 1 132 ? 3.306 6.432 0.266 1.00 97.75 132 ILE A O 1
ATOM 984 N N . PRO A 1 133 ? 4.996 6.061 -1.163 1.00 96.62 133 PRO A N 1
ATOM 985 C CA . PRO A 1 133 ? 5.374 7.462 -1.257 1.00 96.62 133 PRO A CA 1
ATOM 986 C C . PRO A 1 133 ? 4.313 8.264 -2.006 1.00 96.62 133 PRO A C 1
ATOM 988 O O . PRO A 1 133 ? 3.832 7.835 -3.054 1.00 96.62 133 PRO A O 1
ATOM 991 N N . GLN A 1 134 ? 4.028 9.456 -1.500 1.00 95.06 134 GLN A N 1
ATOM 992 C CA . GLN A 1 134 ? 3.163 10.449 -2.115 1.00 95.06 134 GLN A CA 1
ATOM 993 C C . GLN A 1 134 ? 3.971 11.705 -2.480 1.00 95.06 134 GLN A C 1
ATOM 995 O O . GLN A 1 134 ? 5.046 11.950 -1.913 1.00 95.06 134 GLN A O 1
ATOM 1000 N N . PRO A 1 135 ? 3.498 12.509 -3.447 1.00 93.06 135 PRO A N 1
ATOM 1001 C CA . PRO A 1 135 ? 4.178 13.740 -3.849 1.00 93.06 135 PRO A CA 1
ATOM 1002 C C . PRO A 1 135 ? 4.341 14.761 -2.714 1.00 93.06 135 PRO A C 1
ATOM 1004 O O . PRO A 1 135 ? 5.372 15.433 -2.651 1.00 93.06 135 PRO A O 1
ATOM 1007 N N . SER A 1 136 ? 3.373 14.844 -1.796 1.00 95.88 136 SER A N 1
ATOM 1008 C CA . SER A 1 136 ? 3.404 15.728 -0.625 1.00 95.88 136 SER A CA 1
ATOM 1009 C C . SER A 1 136 ? 2.864 15.037 0.633 1.00 95.88 136 SER A C 1
ATOM 1011 O O . SER A 1 136 ? 2.221 13.990 0.559 1.00 95.88 136 SER A O 1
ATOM 1013 N N . ALA A 1 137 ? 3.130 15.625 1.805 1.00 96.06 137 ALA A N 1
ATOM 1014 C CA . ALA A 1 137 ? 2.557 15.161 3.071 1.00 96.06 137 ALA A CA 1
ATOM 1015 C C . ALA A 1 137 ? 1.024 15.296 3.090 1.00 96.06 137 ALA A C 1
ATOM 1017 O O . ALA A 1 137 ? 0.334 14.398 3.556 1.00 96.06 137 ALA A O 1
ATOM 1018 N N . GLU A 1 138 ? 0.490 16.369 2.503 1.00 96.44 138 GLU A N 1
ATOM 1019 C CA . GLU A 1 138 ? -0.955 16.575 2.368 1.00 96.44 138 GLU A CA 1
ATOM 1020 C C . GLU A 1 138 ? -1.614 15.458 1.546 1.00 96.44 138 GLU A C 1
ATOM 1022 O O . GLU A 1 138 ? -2.608 14.876 1.972 1.00 96.44 138 GLU A O 1
ATOM 1027 N N . GLN A 1 139 ? -1.017 15.080 0.411 1.00 94.94 139 GLN A N 1
ATOM 1028 C CA . GLN A 1 139 ? -1.523 13.970 -0.400 1.00 94.94 139 GLN A CA 1
ATOM 1029 C C . GLN A 1 139 ? -1.383 12.616 0.313 1.00 94.94 139 GLN A C 1
ATOM 1031 O O . GLN A 1 139 ? -2.212 11.729 0.111 1.00 94.94 139 GLN A O 1
ATOM 1036 N N . ALA A 1 140 ? -0.377 12.453 1.181 1.00 96.62 140 ALA A N 1
ATOM 1037 C CA . ALA A 1 140 ? -0.271 11.287 2.058 1.00 96.62 140 ALA A CA 1
ATOM 1038 C C . ALA A 1 140 ? -1.423 11.204 3.061 1.00 96.62 140 ALA A C 1
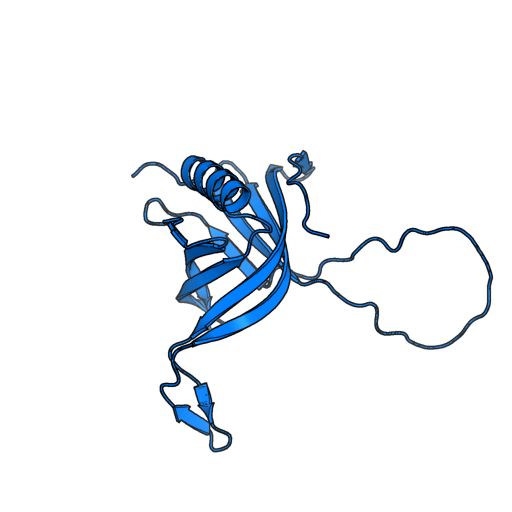ATOM 1040 O O . ALA A 1 140 ? -2.003 10.129 3.207 1.00 96.62 140 ALA A O 1
ATOM 1041 N N . GLU A 1 141 ? -1.801 12.315 3.689 1.00 97.56 141 GLU A N 1
ATOM 1042 C CA . GLU A 1 141 ? -2.956 12.355 4.592 1.00 97.56 141 GLU A CA 1
ATOM 1043 C C . GLU A 1 141 ? -4.279 12.136 3.855 1.00 97.56 141 GLU A C 1
ATOM 1045 O O . GLU A 1 141 ? -5.105 11.348 4.310 1.00 97.56 141 GLU A O 1
ATOM 1050 N N . GLN A 1 142 ? -4.467 12.753 2.684 1.00 96.50 142 GLN A N 1
ATOM 1051 C CA . GLN A 1 142 ? -5.667 12.552 1.864 1.00 96.50 142 GLN A CA 1
ATOM 1052 C C . GLN A 1 142 ? -5.832 11.081 1.462 1.00 96.50 142 GLN A C 1
ATOM 1054 O O . GLN A 1 142 ? -6.898 10.498 1.668 1.00 96.50 142 GLN A O 1
ATOM 1059 N N . PHE A 1 143 ? -4.765 10.455 0.952 1.00 96.62 143 PHE A N 1
ATOM 1060 C CA . PHE A 1 143 ? -4.786 9.035 0.608 1.00 96.62 143 PHE A CA 1
ATOM 1061 C C . PHE A 1 143 ? -5.012 8.154 1.842 1.00 96.62 143 PHE A C 1
ATOM 1063 O O . PHE A 1 143 ? -5.837 7.246 1.791 1.00 96.62 143 PHE A O 1
ATOM 1070 N N . ALA A 1 144 ? -4.324 8.415 2.960 1.00 97.19 144 ALA A N 1
ATOM 1071 C CA . ALA A 1 144 ? -4.493 7.626 4.179 1.00 97.19 144 ALA A CA 1
ATOM 1072 C C . ALA A 1 144 ? -5.911 7.741 4.751 1.00 97.19 144 ALA A C 1
ATOM 1074 O O . ALA A 1 144 ? -6.471 6.734 5.172 1.00 97.19 144 ALA A O 1
ATOM 1075 N N . SER A 1 145 ? -6.502 8.937 4.749 1.00 97.25 145 SER A N 1
ATOM 1076 C CA . SER A 1 145 ? -7.879 9.168 5.192 1.00 97.25 145 SER A CA 1
ATOM 1077 C C . SER A 1 145 ? -8.877 8.370 4.348 1.00 97.25 145 SER A C 1
ATOM 1079 O O . SER A 1 145 ? -9.683 7.615 4.892 1.00 97.25 145 SER A O 1
ATOM 1081 N N . LEU A 1 146 ? -8.750 8.442 3.019 1.00 96.81 146 LEU A N 1
ATOM 1082 C CA . LEU A 1 146 ? -9.585 7.679 2.090 1.00 96.81 146 LEU A CA 1
ATOM 1083 C C . LEU A 1 146 ? -9.389 6.161 2.233 1.00 96.81 146 LEU A C 1
ATOM 1085 O O . LEU A 1 146 ? -10.347 5.395 2.217 1.00 96.81 146 LEU A O 1
ATOM 1089 N N . ALA A 1 147 ? -8.148 5.708 2.401 1.00 96.44 147 ALA A N 1
ATOM 1090 C CA . ALA A 1 147 ? -7.856 4.294 2.593 1.00 96.44 147 ALA A CA 1
ATOM 1091 C C . ALA A 1 147 ? -8.438 3.767 3.915 1.00 96.44 147 ALA A C 1
ATOM 1093 O O . ALA A 1 147 ? -9.009 2.680 3.937 1.00 96.44 147 ALA A O 1
ATOM 1094 N N . ARG A 1 148 ? -8.361 4.554 5.000 1.00 97.06 148 ARG A N 1
ATOM 1095 C CA . ARG A 1 148 ? -8.965 4.223 6.302 1.00 97.06 148 ARG A CA 1
ATOM 1096 C C . ARG A 1 148 ? -10.488 4.148 6.227 1.00 97.06 148 ARG A C 1
ATOM 1098 O O . ARG A 1 148 ? -11.051 3.239 6.820 1.00 97.06 148 ARG A O 1
ATOM 1105 N N . SER A 1 149 ? -11.152 5.038 5.484 1.00 95.50 149 SER A N 1
ATOM 1106 C CA . SER A 1 149 ? -12.616 4.980 5.324 1.00 95.50 149 SER A CA 1
ATOM 1107 C C . SER A 1 149 ? -13.092 3.762 4.524 1.00 95.50 149 SER A C 1
ATOM 1109 O O . SER A 1 149 ? -14.268 3.405 4.578 1.00 95.50 149 SER A O 1
ATOM 1111 N N . CYS A 1 150 ? -12.181 3.104 3.802 1.00 95.00 150 CYS A N 1
ATOM 1112 C CA . CYS A 1 150 ? -12.455 1.855 3.103 1.00 95.00 150 CYS A CA 1
ATOM 1113 C C . CYS A 1 150 ? -12.205 0.609 3.957 1.00 95.00 150 CYS A C 1
ATOM 1115 O O . CYS A 1 150 ? -12.627 -0.467 3.547 1.00 95.00 150 CYS A O 1
ATOM 1117 N N . VAL A 1 151 ? -11.528 0.714 5.105 1.00 95.12 151 VAL A N 1
ATOM 1118 C CA . VAL A 1 151 ? -11.302 -0.432 5.996 1.00 95.12 151 VAL A CA 1
ATOM 1119 C C . VAL A 1 151 ? -12.642 -0.856 6.619 1.00 95.12 151 VAL A C 1
ATOM 1121 O O . VAL A 1 151 ? -13.353 0.007 7.138 1.00 95.12 151 VAL A O 1
ATOM 1124 N N . PRO A 1 152 ? -13.020 -2.150 6.579 1.00 92.00 152 PRO A N 1
ATOM 1125 C CA . PRO A 1 152 ? -14.259 -2.611 7.201 1.00 92.00 152 PRO A CA 1
ATOM 1126 C C . PRO A 1 152 ? -14.259 -2.361 8.712 1.00 92.00 152 PRO A C 1
ATOM 1128 O O . PRO A 1 152 ? -13.218 -2.477 9.359 1.00 92.00 152 PRO A O 1
ATOM 1131 N N . ALA A 1 153 ? -15.430 -2.063 9.278 1.00 87.94 153 ALA A N 1
ATOM 1132 C CA . ALA A 1 153 ? -15.589 -1.987 10.726 1.00 87.94 153 ALA A CA 1
ATOM 1133 C C . ALA A 1 153 ? -15.321 -3.357 11.379 1.00 87.94 153 ALA A C 1
ATOM 1135 O O . ALA A 1 153 ? -15.616 -4.398 10.783 1.00 87.94 153 ALA A O 1
ATOM 1136 N N . SER A 1 154 ? -14.738 -3.332 12.580 1.00 72.12 154 SER A N 1
ATOM 1137 C CA . SER A 1 154 ? -14.527 -4.514 13.430 1.00 72.12 154 SER A CA 1
ATOM 1138 C C . SER A 1 154 ? -15.809 -4.977 14.107 1.00 72.12 154 SER A C 1
ATOM 1140 O O . SER A 1 154 ? -16.651 -4.104 14.417 1.00 72.12 154 SER A O 1
#